Protein AF-A0A7S2W7Q1-F1 (afdb_monomer_lite)

Organism: NCBI:txid49252

Secondary structure (DSSP, 8-state):
-----TT--SS---HHHHHHHHHS-TTSSSTHHHHHHHHHHHHHHHHHHHHHHHHHHHSPTT-EEEEEEEPP-TTT-TTS-----TTHHHHHHHHHT--B-GGG-EEEE-S--TTSS-EEEEEEBPPP--------

Foldseek 3Di:
DPPPPPPPPPPDPPLVNVLVLLVPDPPPPDPPSVVVLVSVQVSQLVVVLVVVLVVLVPAAAQGKDKDFFAADACSVAVQDPGHYHLCCVLVSCVVSVRQWDSVFWDKAWDPDDPRDTTIMIMTTRHHPPPPPPPDD

Radius of gyration: 18.36 Å; chains: 1; bounding box: 56×41×51 Å

pLDDT: mean 80.24, std 18.24, range [33.03, 98.19]

Sequence (136 aa):
DPLDDPLDFGKSVSEDKYNELCTIPEDTVGWYGPELKRTAQRAQEQWFAVWFSELVRITKPGGTIVVEDIARSYCEDTLDYGGVPKDWWFEAKDIYGWDVEEESITIADSSEAAFGTRYHVSMKKSAQQEKEEMLP

Structure (mmCIF, N/CA/C/O backbone):
data_AF-A0A7S2W7Q1-F1
#
_entry.id   AF-A0A7S2W7Q1-F1
#
loop_
_atom_site.group_PDB
_atom_site.id
_atom_site.type_symbol
_atom_site.label_atom_id
_atom_site.label_alt_id
_atom_site.label_comp_id
_atom_site.label_asym_id
_atom_site.label_entity_id
_atom_site.label_seq_id
_atom_site.pdbx_PDB_ins_code
_atom_site.Cartn_x
_atom_site.Cartn_y
_atom_site.Cartn_z
_atom_site.occupancy
_atom_site.B_iso_or_equiv
_atom_site.auth_seq_id
_atom_site.auth_comp_id
_atom_site.auth_asym_id
_atom_site.auth_atom_id
_atom_site.pdbx_PDB_model_num
ATOM 1 N N . ASP A 1 1 ? 1.104 -29.900 -7.584 1.00 35.78 1 ASP A N 1
ATOM 2 C CA . ASP A 1 1 ? 1.370 -29.428 -6.216 1.00 35.78 1 ASP A CA 1
ATOM 3 C C . ASP A 1 1 ? 0.962 -27.961 -6.201 1.00 35.78 1 ASP A C 1
ATOM 5 O O . ASP A 1 1 ? 1.354 -27.287 -7.143 1.00 35.78 1 ASP A O 1
ATOM 9 N N . PRO A 1 2 ? 0.066 -27.470 -5.329 1.00 33.03 2 PRO A N 1
ATOM 10 C CA . PRO A 1 2 ? -0.655 -26.213 -5.571 1.00 33.03 2 PRO A CA 1
ATOM 11 C C . PRO A 1 2 ? 0.159 -24.946 -5.241 1.00 33.03 2 PRO A C 1
ATOM 13 O O . PRO A 1 2 ? -0.412 -23.921 -4.887 1.00 33.03 2 PRO A O 1
ATOM 16 N N . LEU A 1 3 ? 1.482 -25.013 -5.375 1.00 34.84 3 LEU A N 1
ATOM 17 C CA . LEU A 1 3 ? 2.430 -23.919 -5.164 1.00 34.84 3 LEU A CA 1
ATOM 18 C C . LEU A 1 3 ? 3.513 -23.951 -6.260 1.00 34.84 3 LEU A C 1
ATOM 20 O O . LEU A 1 3 ? 4.699 -23.864 -5.962 1.00 34.84 3 LEU A O 1
ATOM 24 N N . ASP A 1 4 ? 3.115 -24.107 -7.528 1.00 40.12 4 ASP A N 1
ATOM 25 C CA . ASP A 1 4 ? 3.956 -23.605 -8.624 1.00 40.12 4 ASP A CA 1
ATOM 26 C C . ASP A 1 4 ? 3.830 -22.080 -8.588 1.00 40.12 4 ASP A C 1
ATOM 28 O O . ASP A 1 4 ? 2.803 -21.514 -8.9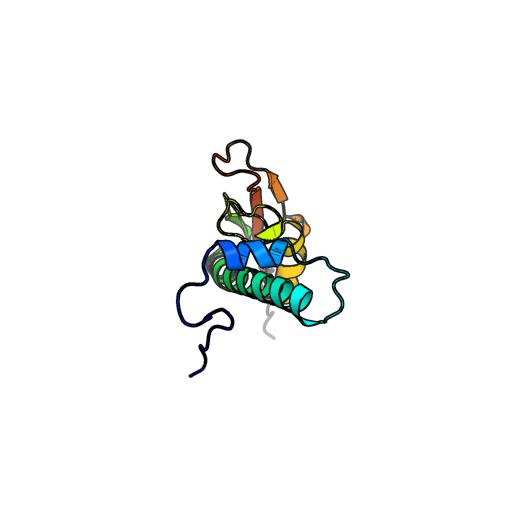74 1.00 40.12 4 ASP A O 1
ATOM 32 N N . ASP A 1 5 ? 4.843 -21.434 -8.016 1.00 47.72 5 ASP A N 1
ATOM 33 C CA . ASP A 1 5 ? 4.957 -19.985 -7.970 1.00 47.72 5 ASP A CA 1
ATOM 34 C C . ASP A 1 5 ? 5.043 -19.463 -9.418 1.00 47.72 5 ASP A C 1
ATOM 36 O O . ASP A 1 5 ? 5.948 -19.860 -10.154 1.00 47.72 5 ASP A O 1
ATOM 40 N N . PRO A 1 6 ? 4.132 -18.587 -9.880 1.00 43.56 6 PRO A N 1
ATOM 41 C CA . PRO A 1 6 ? 4.245 -17.967 -11.200 1.00 43.56 6 PRO A CA 1
ATOM 42 C C . PRO A 1 6 ? 5.510 -17.097 -11.353 1.00 43.56 6 PRO A C 1
ATOM 44 O O . PRO A 1 6 ? 5.806 -16.655 -12.464 1.00 43.56 6 PRO A O 1
ATOM 47 N N . LEU A 1 7 ? 6.251 -16.863 -10.261 1.00 48.69 7 LEU A N 1
ATOM 48 C CA . LEU A 1 7 ? 7.582 -16.263 -10.214 1.00 48.69 7 LEU A CA 1
ATOM 49 C C . LEU A 1 7 ? 8.719 -17.286 -10.023 1.00 48.69 7 LEU A C 1
ATOM 51 O O . LEU A 1 7 ? 9.878 -16.877 -9.912 1.00 48.69 7 LEU A O 1
ATOM 55 N N . ASP A 1 8 ? 8.458 -18.600 -10.027 1.00 54.28 8 ASP A N 1
ATOM 56 C CA . ASP A 1 8 ? 9.524 -19.602 -10.140 1.00 54.28 8 ASP A CA 1
ATOM 57 C C . ASP A 1 8 ? 10.029 -19.641 -11.584 1.00 54.28 8 ASP A C 1
ATOM 59 O O . ASP A 1 8 ? 9.713 -20.503 -12.406 1.00 54.28 8 ASP A O 1
ATOM 63 N N . PHE A 1 9 ? 10.847 -18.647 -11.905 1.00 51.91 9 PHE A N 1
ATOM 64 C CA . PHE A 1 9 ? 11.503 -18.525 -13.196 1.00 51.91 9 PHE A CA 1
ATOM 65 C C . PHE A 1 9 ? 12.607 -19.564 -13.416 1.00 51.91 9 PHE A C 1
ATOM 67 O O . PHE A 1 9 ? 13.261 -19.502 -14.456 1.00 51.91 9 PHE A O 1
ATOM 74 N N . GLY A 1 10 ? 12.828 -20.506 -12.486 1.00 47.44 10 GLY A N 1
ATOM 75 C CA . GLY A 1 10 ? 13.828 -21.555 -12.615 1.00 47.44 10 GLY A CA 1
ATOM 76 C C . GLY A 1 10 ? 15.235 -20.991 -12.834 1.00 47.44 10 GLY A C 1
ATOM 77 O O . GLY A 1 10 ? 15.648 -20.720 -13.959 1.00 47.44 10 GLY A O 1
ATOM 78 N N . LYS A 1 11 ? 16.033 -20.936 -11.761 1.00 48.19 11 LYS A N 1
ATOM 79 C CA . LYS A 1 11 ? 17.322 -20.214 -11.668 1.00 48.19 11 LYS A CA 1
ATOM 80 C C . LYS A 1 11 ? 17.096 -18.709 -11.539 1.00 48.19 11 LYS A C 1
ATOM 82 O O . LYS A 1 11 ? 16.346 -18.122 -12.305 1.00 48.19 11 LYS A O 1
ATOM 87 N N . SER A 1 12 ? 17.783 -18.118 -10.559 1.00 48.97 12 SER A N 1
ATOM 88 C CA . SER A 1 12 ? 17.783 -16.690 -10.225 1.00 48.97 12 SER A CA 1
ATOM 89 C C . SER A 1 12 ? 17.490 -15.803 -11.438 1.00 48.97 12 SER A C 1
ATOM 91 O O . SER A 1 12 ? 18.326 -15.695 -12.344 1.00 48.97 12 SER A O 1
ATOM 93 N N . VAL A 1 13 ? 16.319 -15.168 -11.461 1.00 55.72 13 VAL A N 1
ATOM 94 C CA . VAL A 1 13 ? 16.114 -14.011 -12.332 1.00 55.72 13 VAL A CA 1
ATOM 95 C C . VAL A 1 13 ? 17.172 -13.006 -11.918 1.00 55.72 13 VAL A C 1
ATOM 97 O O . VAL A 1 13 ? 17.240 -12.629 -10.750 1.00 55.72 13 VAL A O 1
ATOM 100 N N . SER A 1 14 ? 18.070 -12.655 -12.833 1.00 62.00 14 SER A N 1
ATOM 101 C CA . SER A 1 14 ? 19.004 -11.572 -12.566 1.00 62.00 14 SER A CA 1
ATOM 102 C C . SER A 1 14 ? 18.199 -10.292 -12.376 1.00 62.00 14 SER A C 1
ATOM 104 O O . SER A 1 14 ? 17.228 -10.069 -13.097 1.00 62.00 14 SER A O 1
ATOM 106 N N . GLU A 1 15 ? 18.612 -9.452 -11.434 1.00 65.81 15 GLU A N 1
ATOM 107 C CA . GLU A 1 15 ? 18.027 -8.126 -11.199 1.00 65.81 15 GLU A CA 1
ATOM 108 C C . GLU A 1 15 ? 17.859 -7.345 -12.515 1.00 65.81 15 GLU A C 1
ATOM 110 O O . GLU A 1 15 ? 16.811 -6.763 -12.763 1.00 65.81 15 GLU A O 1
ATOM 115 N N . ASP A 1 16 ? 18.819 -7.477 -13.438 1.00 71.06 16 ASP A N 1
ATOM 116 C CA . ASP A 1 16 ? 18.761 -6.927 -14.798 1.00 71.06 16 ASP A CA 1
ATOM 117 C C . ASP A 1 16 ? 17.512 -7.347 -15.591 1.00 71.06 16 ASP A C 1
ATOM 119 O O . ASP A 1 16 ? 16.876 -6.513 -16.226 1.00 71.06 16 ASP A O 1
ATOM 123 N N . LYS A 1 17 ? 17.109 -8.623 -15.529 1.00 69.81 17 LYS A N 1
ATOM 124 C CA . LYS A 1 17 ? 15.907 -9.115 -16.225 1.00 69.81 17 LYS A CA 1
ATOM 125 C C . LYS A 1 17 ? 14.622 -8.605 -15.588 1.00 69.81 17 LYS A C 1
ATOM 127 O O . LYS A 1 17 ? 13.606 -8.490 -16.268 1.00 69.81 17 LYS A O 1
ATOM 132 N N . TYR A 1 18 ? 14.651 -8.340 -14.286 1.00 69.81 18 TYR A N 1
ATOM 133 C CA . TYR A 1 18 ? 13.509 -7.780 -13.578 1.00 69.81 18 TYR A CA 1
ATOM 134 C C . TYR A 1 18 ? 13.396 -6.271 -13.856 1.00 69.81 18 TYR A C 1
ATOM 136 O O . TYR A 1 18 ? 12.312 -5.787 -14.168 1.00 69.81 18 TYR A O 1
ATOM 144 N N . ASN A 1 19 ? 14.526 -5.557 -13.910 1.00 79.56 19 ASN A N 1
ATOM 145 C CA . ASN A 1 19 ? 14.624 -4.173 -14.382 1.00 79.56 19 ASN A CA 1
ATOM 146 C C . ASN A 1 19 ? 14.153 -4.007 -15.835 1.00 79.56 19 ASN A C 1
ATOM 148 O O . ASN A 1 19 ? 13.460 -3.038 -16.156 1.00 79.56 19 ASN A O 1
ATOM 152 N N . GLU A 1 20 ? 14.470 -4.964 -16.713 1.00 80.62 20 GLU A N 1
ATOM 153 C CA . GLU A 1 20 ? 1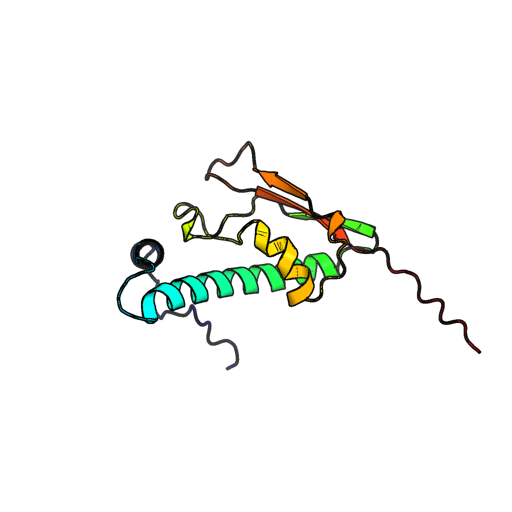4.001 -4.965 -18.102 1.00 80.62 20 GLU A CA 1
ATOM 154 C C . GLU A 1 20 ? 12.468 -4.870 -18.184 1.00 80.62 20 GLU A C 1
ATOM 156 O O . GLU A 1 20 ? 11.968 -4.114 -19.021 1.00 80.62 20 GLU A O 1
ATOM 161 N N . LEU A 1 21 ? 11.718 -5.514 -17.273 1.00 76.81 21 LEU A N 1
ATOM 162 C CA . LEU A 1 21 ? 10.245 -5.446 -17.231 1.00 76.81 21 LEU A CA 1
ATOM 163 C C . LEU A 1 21 ? 9.717 -4.012 -17.114 1.00 76.81 21 LEU A C 1
ATOM 165 O O . LEU A 1 21 ? 8.658 -3.697 -17.658 1.00 76.81 21 LEU A O 1
ATOM 169 N N . CYS A 1 22 ? 10.450 -3.139 -16.425 1.00 82.50 22 CYS A N 1
ATOM 170 C CA . CYS A 1 22 ? 10.054 -1.751 -16.204 1.00 82.50 22 CYS A CA 1
ATOM 171 C C . CYS A 1 22 ? 10.375 -0.835 -17.386 1.00 82.50 22 CYS A C 1
ATOM 173 O O . CYS A 1 22 ? 9.842 0.270 -17.467 1.00 82.50 22 CYS A O 1
ATOM 175 N N . THR A 1 23 ? 11.215 -1.300 -18.312 1.00 82.50 23 THR A N 1
ATOM 176 C CA . THR A 1 23 ? 11.623 -0.548 -19.505 1.00 82.50 23 THR A CA 1
ATOM 177 C C . THR A 1 23 ? 10.848 -0.931 -20.759 1.00 82.50 23 THR A C 1
ATOM 179 O O . THR A 1 23 ? 10.965 -0.222 -21.755 1.00 82.50 23 THR A O 1
ATOM 182 N N . ILE A 1 24 ? 10.053 -2.011 -20.726 1.00 73.88 24 ILE A N 1
ATOM 183 C CA . ILE A 1 24 ? 9.207 -2.416 -21.854 1.00 73.88 24 ILE A CA 1
ATOM 184 C C . ILE A 1 24 ? 8.137 -1.337 -22.086 1.00 73.88 24 ILE A C 1
ATOM 186 O O . ILE A 1 24 ? 7.289 -1.133 -21.212 1.00 73.88 24 ILE A O 1
ATOM 190 N N . PRO A 1 25 ? 8.138 -0.659 -23.249 1.00 69.12 25 PRO A N 1
ATOM 191 C CA . PRO A 1 25 ? 7.119 0.333 -23.568 1.00 69.12 25 PRO A CA 1
ATOM 192 C C . PRO A 1 25 ? 5.706 -0.267 -23.555 1.00 69.12 25 PRO A C 1
ATOM 194 O O . PRO A 1 25 ? 5.494 -1.379 -24.047 1.00 69.12 25 PRO A O 1
ATOM 197 N N . GLU A 1 26 ? 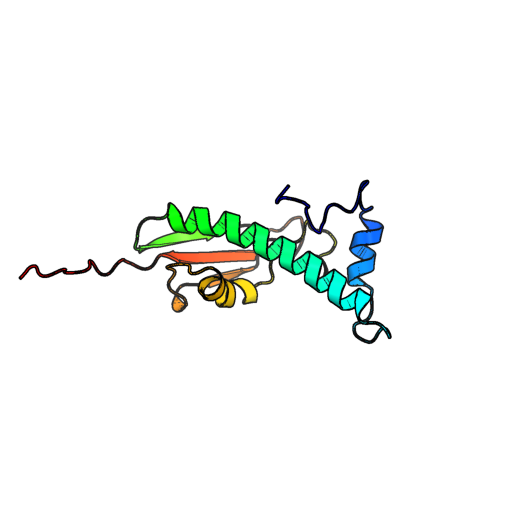4.719 0.473 -23.046 1.00 64.44 26 GLU A N 1
ATOM 198 C CA . GLU A 1 26 ? 3.313 0.029 -23.037 1.00 64.44 26 GLU A CA 1
ATOM 199 C C . GLU A 1 26 ? 2.745 -0.175 -24.453 1.00 64.44 26 GLU A C 1
ATOM 201 O O . GLU A 1 26 ? 1.811 -0.952 -24.643 1.00 64.44 26 GLU A O 1
ATOM 206 N N . ASP A 1 27 ? 3.339 0.484 -25.452 1.00 66.19 27 ASP A N 1
ATOM 207 C CA . ASP A 1 27 ? 2.990 0.418 -26.871 1.00 66.19 27 ASP A CA 1
ATOM 208 C C . ASP A 1 27 ? 3.796 -0.629 -27.660 1.00 66.19 27 ASP A C 1
ATOM 210 O O . ASP A 1 27 ? 3.621 -0.757 -28.877 1.00 66.19 27 ASP A O 1
ATOM 214 N N . THR A 1 28 ? 4.660 -1.407 -26.995 1.00 61.34 28 THR A N 1
ATOM 215 C CA . THR A 1 28 ? 5.407 -2.480 -27.660 1.00 61.34 28 THR A CA 1
ATOM 216 C C . THR A 1 28 ? 4.420 -3.460 -28.282 1.00 61.34 28 THR A C 1
ATOM 218 O O . THR A 1 28 ? 3.531 -3.983 -27.613 1.00 61.34 28 THR A O 1
ATOM 221 N N . VAL A 1 29 ? 4.571 -3.719 -29.582 1.00 47.34 29 VAL A N 1
ATOM 222 C CA . VAL A 1 29 ? 3.690 -4.592 -30.367 1.00 47.34 29 VAL A CA 1
ATOM 223 C C . VAL A 1 29 ? 3.775 -6.033 -29.837 1.00 47.34 29 VAL A C 1
ATOM 225 O O . VAL A 1 29 ? 4.586 -6.834 -30.295 1.00 47.34 29 VAL A O 1
ATOM 228 N N . GLY A 1 30 ? 2.950 -6.362 -28.840 1.00 59.59 30 GLY A N 1
ATOM 229 C CA . GLY A 1 30 ? 2.850 -7.688 -28.232 1.00 59.59 30 GLY A CA 1
ATOM 230 C C . GLY A 1 30 ? 2.223 -7.657 -26.834 1.00 59.59 30 GLY A C 1
ATOM 231 O O . GLY A 1 30 ? 2.617 -6.874 -25.981 1.00 59.59 30 GLY A O 1
ATOM 232 N N . TRP A 1 31 ? 1.278 -8.566 -26.570 1.00 61.12 31 TRP A N 1
ATOM 233 C CA . TRP A 1 31 ? 0.596 -8.705 -25.271 1.00 61.12 31 TRP A CA 1
ATOM 234 C C . TRP A 1 31 ? 1.533 -9.100 -24.115 1.00 61.12 31 TRP A C 1
ATOM 236 O O . TRP A 1 31 ? 1.174 -8.964 -22.954 1.00 61.12 31 TRP A O 1
ATOM 246 N N . TYR A 1 32 ? 2.726 -9.604 -24.431 1.00 68.38 32 TYR A N 1
ATOM 247 C CA . TYR A 1 32 ? 3.598 -10.307 -23.495 1.00 68.38 32 TYR A CA 1
ATOM 248 C C . TYR A 1 32 ? 4.265 -9.392 -22.454 1.00 68.38 32 TYR A C 1
ATOM 250 O O . TYR A 1 32 ? 4.294 -9.726 -21.277 1.00 68.38 32 TYR A O 1
ATOM 258 N N . GLY A 1 33 ? 4.773 -8.225 -22.859 1.00 69.12 33 GLY A N 1
ATOM 259 C CA . GLY A 1 33 ? 5.519 -7.331 -21.964 1.00 69.12 33 GLY A CA 1
ATOM 260 C C . GLY A 1 33 ? 4.666 -6.696 -20.858 1.00 69.12 33 GLY A C 1
ATOM 261 O O . GLY A 1 33 ? 4.948 -6.911 -19.677 1.00 69.12 33 GLY A O 1
ATOM 262 N N . PRO A 1 34 ? 3.585 -5.975 -21.212 1.00 73.06 34 PRO A N 1
ATOM 263 C CA . PRO A 1 34 ? 2.656 -5.416 -20.231 1.00 73.06 34 PRO A CA 1
ATOM 264 C C . PRO A 1 34 ? 2.023 -6.482 -19.325 1.00 73.06 34 PRO A C 1
ATOM 266 O O . PRO A 1 34 ? 1.839 -6.251 -18.130 1.00 73.06 34 PRO A O 1
ATOM 269 N N . GLU A 1 35 ? 1.734 -7.671 -19.865 1.00 80.06 35 GLU A N 1
ATOM 270 C CA . GLU A 1 35 ? 1.158 -8.770 -19.087 1.00 80.06 35 GLU A CA 1
ATOM 271 C C . GLU A 1 35 ? 2.138 -9.327 -18.048 1.00 80.06 35 GLU A C 1
ATOM 273 O O . GLU A 1 35 ? 1.729 -9.613 -16.923 1.00 80.06 35 GLU A O 1
ATOM 278 N N . LEU A 1 36 ? 3.431 -9.431 -18.376 1.00 78.75 36 LEU A N 1
ATOM 279 C CA . LEU A 1 36 ? 4.456 -9.850 -17.418 1.00 78.75 36 LEU A CA 1
ATOM 280 C C . LEU A 1 36 ? 4.617 -8.846 -16.275 1.00 78.75 36 LEU A C 1
ATOM 282 O O . LEU A 1 36 ? 4.595 -9.250 -15.114 1.00 78.75 36 LEU A O 1
ATOM 286 N N . LYS A 1 37 ? 4.710 -7.544 -16.585 1.00 80.75 37 LYS A N 1
ATOM 287 C CA . LYS A 1 37 ? 4.777 -6.480 -15.568 1.00 80.75 37 LYS A CA 1
ATOM 288 C C . LYS A 1 37 ? 3.567 -6.541 -14.633 1.00 80.75 37 LYS A C 1
ATOM 290 O O . LYS A 1 37 ? 3.716 -6.503 -13.414 1.00 80.75 37 LYS A O 1
ATOM 295 N N . ARG A 1 38 ? 2.368 -6.708 -15.201 1.00 83.62 38 ARG A N 1
ATOM 296 C CA . ARG A 1 38 ? 1.126 -6.858 -14.433 1.00 83.62 38 ARG A CA 1
ATOM 297 C C . ARG A 1 38 ? 1.120 -8.125 -13.579 1.00 83.62 38 ARG A C 1
ATOM 299 O O . ARG A 1 38 ? 0.652 -8.087 -12.448 1.00 83.62 38 ARG A O 1
ATOM 306 N N . THR A 1 39 ? 1.615 -9.239 -14.109 1.00 84.50 39 THR A N 1
ATOM 307 C CA . THR A 1 39 ? 1.676 -10.518 -13.387 1.00 84.50 39 THR A CA 1
ATOM 308 C C . THR A 1 39 ? 2.618 -10.426 -12.190 1.00 84.50 39 THR A C 1
ATOM 310 O O . THR A 1 39 ? 2.242 -10.839 -11.097 1.00 84.50 39 THR A O 1
ATOM 313 N N . ALA A 1 40 ? 3.793 -9.818 -12.369 1.00 83.94 40 ALA A N 1
ATOM 314 C CA . ALA A 1 40 ? 4.744 -9.587 -11.288 1.00 83.94 40 ALA A CA 1
ATOM 315 C C . ALA A 1 40 ? 4.156 -8.685 -10.189 1.00 83.94 40 ALA A C 1
ATOM 317 O O . ALA A 1 40 ? 4.184 -9.047 -9.015 1.00 83.94 40 ALA A O 1
ATOM 318 N N . GLN A 1 41 ? 3.535 -7.562 -10.569 1.00 90.00 41 GLN A N 1
ATOM 319 C CA . GLN A 1 41 ? 2.893 -6.663 -9.605 1.00 90.00 41 GLN A CA 1
ATOM 320 C C . GLN A 1 41 ? 1.744 -7.351 -8.848 1.00 90.00 41 GLN A C 1
ATOM 322 O O . GLN A 1 41 ? 1.663 -7.246 -7.629 1.00 90.00 41 GLN A O 1
ATOM 327 N N . ARG A 1 42 ? 0.902 -8.131 -9.538 1.00 90.44 42 ARG A N 1
ATOM 328 C CA . ARG A 1 42 ? -0.178 -8.906 -8.901 1.00 90.44 42 ARG A CA 1
ATOM 329 C C . ARG A 1 42 ? 0.334 -9.933 -7.901 1.00 90.44 42 ARG A C 1
ATOM 331 O O . ARG A 1 42 ? -0.308 -10.150 -6.880 1.00 90.44 42 ARG A O 1
ATOM 338 N N . ALA A 1 43 ? 1.460 -10.582 -8.187 1.00 87.44 43 ALA A N 1
ATOM 339 C CA . ALA A 1 43 ? 2.065 -11.517 -7.246 1.00 87.44 43 ALA A CA 1
ATOM 340 C C . ALA A 1 43 ? 2.515 -10.794 -5.964 1.00 87.44 43 ALA A C 1
ATOM 342 O O . ALA A 1 43 ? 2.237 -11.274 -4.864 1.00 87.44 43 ALA A O 1
ATOM 343 N N . GLN A 1 44 ? 3.110 -9.603 -6.100 1.00 89.56 44 GLN A N 1
ATOM 344 C CA . GLN A 1 44 ? 3.487 -8.761 -4.963 1.00 89.56 44 GLN A CA 1
ATOM 345 C C . GLN A 1 44 ? 2.261 -8.323 -4.148 1.00 89.56 44 GLN A C 1
ATOM 347 O O . GLN A 1 44 ? 2.239 -8.471 -2.927 1.00 89.56 44 GLN A O 1
ATOM 352 N N . GLU A 1 45 ? 1.209 -7.852 -4.821 1.00 93.88 45 GLU A N 1
ATOM 353 C CA . GLU A 1 45 ? -0.066 -7.478 -4.199 1.00 93.88 45 GLU A CA 1
ATOM 354 C C . GLU A 1 45 ? -0.723 -8.649 -3.469 1.00 93.88 45 GLU A C 1
ATOM 356 O O . GLU A 1 45 ? -1.187 -8.488 -2.344 1.00 93.88 45 GLU A O 1
ATOM 361 N N . GLN A 1 46 ? -0.736 -9.840 -4.070 1.00 92.25 46 GLN A N 1
ATOM 362 C CA . GLN A 1 46 ? -1.306 -11.039 -3.460 1.00 92.25 46 GLN A CA 1
ATOM 363 C C . GLN A 1 46 ? -0.530 -11.452 -2.206 1.00 92.25 46 GLN A C 1
ATOM 365 O O . GLN A 1 46 ? -1.134 -11.829 -1.199 1.00 92.25 46 GLN A O 1
ATOM 370 N N . TRP A 1 47 ? 0.802 -11.374 -2.247 1.00 91.62 47 TRP A N 1
ATOM 371 C CA . TRP A 1 47 ? 1.637 -11.646 -1.082 1.00 91.62 47 TRP A CA 1
ATOM 372 C C . TRP A 1 47 ? 1.354 -10.646 0.048 1.00 91.62 47 TRP A C 1
ATOM 374 O O . TRP A 1 47 ? 1.073 -11.059 1.178 1.00 91.62 47 TRP A O 1
ATOM 384 N N . PHE A 1 48 ? 1.330 -9.344 -0.270 1.00 93.50 48 PHE A N 1
ATOM 385 C CA . PHE A 1 48 ? 0.988 -8.285 0.685 1.00 93.50 48 PHE A CA 1
ATOM 386 C C . PHE A 1 48 ? -0.414 -8.479 1.258 1.00 93.50 48 PHE A C 1
ATOM 388 O O . PHE A 1 48 ? -0.610 -8.313 2.461 1.00 93.50 48 PHE A O 1
ATOM 395 N N . ALA A 1 49 ? -1.377 -8.881 0.430 1.00 94.62 49 ALA A N 1
ATOM 396 C CA . ALA A 1 49 ? -2.745 -9.105 0.858 1.00 94.62 49 ALA A CA 1
ATOM 397 C C . ALA A 1 49 ? -2.865 -10.243 1.870 1.00 94.62 49 ALA A C 1
ATOM 399 O O . ALA A 1 49 ? -3.540 -10.089 2.887 1.00 94.62 49 ALA A O 1
ATOM 400 N N . VAL A 1 50 ? -2.207 -11.378 1.621 1.00 92.19 50 VAL A N 1
ATOM 401 C CA . VAL A 1 50 ? -2.215 -12.524 2.545 1.00 92.19 50 VAL A CA 1
ATOM 402 C C . VAL A 1 50 ? -1.603 -12.124 3.882 1.00 92.19 50 VAL A C 1
ATOM 404 O O . VAL A 1 50 ? -2.196 -12.366 4.932 1.00 92.19 50 VAL A O 1
ATOM 407 N N . TRP A 1 51 ? -0.448 -11.462 3.851 1.00 93.88 51 TRP A N 1
ATOM 408 C CA . TRP A 1 51 ? 0.215 -10.990 5.061 1.00 93.88 51 TRP A CA 1
ATOM 409 C C . TRP A 1 51 ? -0.634 -9.965 5.831 1.00 93.88 51 TRP A C 1
ATOM 411 O O . TRP A 1 51 ? -0.831 -10.104 7.040 1.00 93.88 51 TRP A O 1
ATOM 421 N N . PHE A 1 52 ? -1.198 -8.971 5.142 1.00 96.44 52 PHE A N 1
ATOM 422 C CA . PHE A 1 52 ? -2.007 -7.931 5.773 1.00 96.44 52 PHE A CA 1
ATOM 423 C C . PHE A 1 52 ? -3.336 -8.470 6.320 1.00 96.44 52 PHE A C 1
ATOM 425 O O . PHE A 1 52 ? -3.768 -8.062 7.398 1.00 96.44 52 PHE A O 1
ATOM 432 N N . SER A 1 53 ? -3.945 -9.453 5.650 1.00 95.75 53 SER A N 1
ATOM 433 C CA . SER A 1 53 ? -5.151 -10.140 6.137 1.00 95.75 53 SER A CA 1
ATOM 434 C C . SER A 1 53 ? -4.943 -10.748 7.526 1.00 95.75 53 SER A C 1
ATOM 436 O O . SER A 1 53 ? -5.845 -10.714 8.364 1.00 95.75 53 SER A O 1
ATOM 438 N N . GLU A 1 54 ? -3.746 -11.265 7.814 1.00 97.00 54 GLU A N 1
ATOM 439 C CA . GLU A 1 54 ? -3.423 -11.795 9.139 1.00 97.00 54 GLU A CA 1
ATOM 440 C C . GLU A 1 54 ? -3.340 -10.690 10.200 1.00 97.00 54 GLU A C 1
ATOM 442 O O . GLU A 1 54 ? -3.819 -10.889 11.319 1.00 97.00 54 GLU A O 1
ATOM 447 N N . LEU A 1 55 ? -2.814 -9.509 9.850 1.00 97.00 55 LEU A N 1
ATOM 448 C CA . LEU A 1 55 ? -2.821 -8.337 10.736 1.00 97.00 55 LEU A CA 1
ATOM 449 C C . LEU A 1 55 ? -4.248 -7.886 11.044 1.00 97.00 55 LEU A C 1
ATOM 451 O O . LEU A 1 55 ? -4.591 -7.660 12.208 1.00 97.00 55 LEU A O 1
ATOM 455 N N . VAL A 1 56 ? -5.101 -7.818 10.021 1.00 96.56 56 VAL A N 1
ATOM 456 C CA . VAL A 1 56 ? -6.529 -7.528 10.181 1.00 96.56 56 VAL A CA 1
ATOM 457 C C . VAL A 1 56 ? -7.170 -8.556 11.113 1.00 96.56 56 VAL A C 1
ATOM 459 O O . VAL A 1 56 ? -7.800 -8.177 12.102 1.00 96.56 56 VAL A O 1
ATOM 462 N N . ARG A 1 57 ? -6.946 -9.858 10.892 1.00 95.88 57 ARG A N 1
ATOM 463 C CA . ARG A 1 57 ? -7.524 -10.951 11.693 1.00 95.88 57 ARG A CA 1
ATOM 464 C C . ARG A 1 57 ? -7.198 -10.843 13.183 1.00 95.88 57 ARG A C 1
ATOM 466 O O . ARG A 1 57 ? -8.097 -11.011 14.006 1.00 95.88 57 ARG A O 1
ATOM 473 N N . ILE A 1 58 ? -5.939 -10.580 13.539 1.00 96.00 58 ILE A N 1
ATOM 474 C CA . ILE A 1 58 ? -5.503 -10.521 14.948 1.00 96.00 58 ILE A CA 1
ATOM 475 C C . ILE A 1 58 ? -5.842 -9.195 15.635 1.00 96.00 58 ILE A C 1
ATOM 477 O O . ILE A 1 58 ? -5.859 -9.126 16.867 1.00 96.00 58 ILE A O 1
ATOM 481 N N . THR A 1 59 ? -6.112 -8.143 14.862 1.00 97.56 59 THR A N 1
ATOM 482 C CA . THR A 1 59 ? -6.444 -6.831 15.412 1.00 97.56 59 THR A CA 1
ATOM 483 C C . THR A 1 59 ? -7.824 -6.875 16.062 1.00 97.56 59 THR A C 1
ATOM 485 O O . THR A 1 59 ? -8.773 -7.464 15.537 1.00 97.56 59 THR A O 1
ATOM 488 N N . LYS A 1 60 ? -7.945 -6.273 17.249 1.00 96.62 60 LYS A N 1
ATOM 489 C CA . LYS A 1 60 ? -9.230 -6.171 17.952 1.00 96.62 60 LYS A CA 1
ATOM 490 C C . LYS A 1 60 ? -10.174 -5.221 17.202 1.00 96.62 60 LYS A C 1
ATOM 492 O O . LYS A 1 60 ? -9.682 -4.256 16.618 1.00 96.62 60 LYS A O 1
ATOM 497 N N . PRO A 1 61 ? -11.501 -5.435 17.245 1.00 96.62 61 PRO A N 1
ATOM 498 C CA . PRO A 1 61 ? -12.462 -4.478 16.696 1.00 96.62 61 PRO A CA 1
ATOM 499 C C . PRO A 1 61 ? -12.227 -3.058 17.233 1.00 96.62 61 PRO A C 1
ATOM 501 O O . PRO A 1 61 ? -11.959 -2.890 18.425 1.00 96.62 61 PRO A O 1
ATOM 504 N N . GLY A 1 62 ? -12.282 -2.050 16.358 1.00 96.06 62 GLY A N 1
ATOM 505 C CA . GLY A 1 62 ? -11.960 -0.653 16.679 1.00 96.06 62 GLY A CA 1
ATOM 506 C C . GLY A 1 62 ? -10.464 -0.355 16.867 1.00 96.06 62 GLY A C 1
ATOM 507 O O . GLY A 1 62 ? -10.095 0.783 17.163 1.00 96.06 62 GLY A O 1
ATOM 508 N N . GLY A 1 63 ? -9.593 -1.360 16.732 1.00 97.50 63 GLY A N 1
ATOM 509 C CA . GLY A 1 63 ? -8.145 -1.208 16.825 1.00 97.50 63 GLY A CA 1
ATOM 510 C C . GLY A 1 63 ? -7.537 -0.570 15.576 1.00 97.50 63 GLY A C 1
ATOM 511 O O . GLY A 1 63 ? -8.058 -0.714 14.471 1.00 97.50 63 GLY A O 1
ATOM 512 N N . THR A 1 64 ? -6.405 0.109 15.755 1.00 98.00 64 THR A N 1
ATOM 513 C CA . THR A 1 64 ? -5.619 0.678 14.653 1.00 98.00 64 THR A CA 1
ATOM 514 C C . THR A 1 64 ? -4.600 -0.336 14.147 1.00 98.00 64 THR A C 1
ATOM 516 O O . THR A 1 64 ? -3.880 -0.946 14.938 1.00 98.00 64 THR A O 1
ATOM 519 N N . ILE A 1 65 ? -4.509 -0.462 12.828 1.00 98.19 65 ILE A N 1
ATOM 520 C CA . ILE A 1 65 ? -3.478 -1.200 12.105 1.00 98.19 65 ILE A CA 1
ATOM 521 C C . ILE A 1 65 ? -2.564 -0.161 11.464 1.00 98.19 65 ILE A C 1
ATOM 523 O O . ILE A 1 65 ? -3.049 0.759 10.807 1.00 98.19 65 ILE A O 1
ATOM 527 N N . VAL A 1 66 ? -1.256 -0.294 11.669 1.00 97.81 66 VAL A N 1
ATOM 528 C CA . VAL A 1 66 ? -0.241 0.572 11.063 1.00 97.81 66 VAL A CA 1
ATOM 529 C C . VAL A 1 66 ? 0.771 -0.317 10.363 1.00 97.81 66 VAL A C 1
ATOM 531 O O . VAL A 1 66 ? 1.242 -1.292 10.949 1.00 97.81 66 VAL A O 1
ATOM 534 N N . VAL A 1 67 ? 1.091 0.019 9.120 1.00 96.19 67 VAL A N 1
ATOM 535 C CA . VAL A 1 67 ? 2.188 -0.591 8.377 1.00 96.19 67 VAL A CA 1
ATOM 536 C C . VAL A 1 67 ? 3.133 0.512 7.946 1.00 96.19 67 VAL A C 1
ATOM 538 O O . VAL A 1 67 ? 2.728 1.503 7.337 1.00 96.19 67 VAL A O 1
ATOM 541 N N . GLU A 1 68 ? 4.397 0.327 8.293 1.00 93.12 68 GLU A N 1
ATOM 542 C CA . GLU A 1 68 ? 5.457 1.297 8.075 1.00 93.12 68 GLU A CA 1
ATOM 543 C C . GLU A 1 68 ? 6.424 0.811 6.993 1.00 93.12 68 GLU A C 1
ATOM 545 O O . GLU A 1 68 ? 6.532 -0.389 6.746 1.00 93.12 68 GLU A O 1
ATOM 550 N N . ASP A 1 69 ? 7.116 1.757 6.354 1.00 91.56 69 ASP A N 1
ATOM 551 C CA . ASP A 1 69 ? 8.174 1.505 5.370 1.00 91.56 69 ASP A CA 1
ATOM 552 C C . ASP A 1 69 ? 7.760 0.605 4.196 1.00 91.56 69 ASP A C 1
ATOM 554 O O . ASP A 1 69 ? 8.513 -0.266 3.751 1.00 91.56 69 ASP A O 1
ATOM 558 N N . ILE A 1 70 ? 6.568 0.853 3.653 1.00 92.75 70 ILE A N 1
ATOM 559 C CA . ILE A 1 70 ? 6.049 0.157 2.478 1.00 92.75 70 ILE A CA 1
ATOM 560 C C . ILE A 1 70 ? 6.776 0.662 1.233 1.00 92.75 70 ILE A C 1
ATOM 562 O O . ILE A 1 70 ? 6.753 1.858 0.926 1.00 92.75 70 ILE A O 1
ATOM 566 N N . ALA A 1 71 ? 7.402 -0.263 0.506 1.00 91.44 71 ALA A N 1
ATOM 567 C CA . ALA A 1 71 ? 7.946 -0.015 -0.822 1.00 91.44 71 ALA A CA 1
ATOM 568 C C . ALA A 1 71 ? 6.821 0.227 -1.837 1.00 91.44 71 ALA A C 1
ATOM 570 O O . ALA A 1 71 ? 5.757 -0.391 -1.767 1.00 91.44 71 ALA A O 1
ATOM 571 N N . ARG A 1 72 ? 7.068 1.104 -2.810 1.00 90.38 72 ARG A N 1
ATOM 572 C CA . ARG A 1 72 ? 6.170 1.287 -3.959 1.00 90.38 72 ARG A CA 1
ATOM 573 C C . ARG A 1 72 ? 6.253 0.097 -4.907 1.00 90.38 72 ARG A C 1
ATOM 575 O O . ARG A 1 72 ? 7.117 -0.766 -4.758 1.00 90.38 72 ARG A O 1
ATOM 582 N N . SER A 1 73 ? 5.379 0.061 -5.909 1.00 90.19 73 SER A N 1
ATOM 583 C CA . SER A 1 73 ? 5.493 -0.862 -7.044 1.00 90.19 73 SER A CA 1
ATOM 584 C C . SER A 1 73 ? 6.937 -0.904 -7.556 1.00 90.19 73 SER A C 1
ATOM 586 O O . SER A 1 73 ? 7.572 0.141 -7.680 1.00 90.19 73 SER A O 1
ATOM 588 N N . TYR A 1 74 ? 7.458 -2.083 -7.900 1.00 86.81 74 TYR A N 1
ATOM 589 C CA . TYR A 1 74 ? 8.873 -2.216 -8.282 1.00 86.81 74 TYR A CA 1
ATOM 590 C C . TYR A 1 74 ? 9.280 -1.272 -9.427 1.00 86.81 74 TYR A C 1
ATOM 592 O O . TYR A 1 74 ? 10.329 -0.645 -9.387 1.00 86.81 74 TYR A O 1
ATOM 600 N N . CYS A 1 75 ? 8.415 -1.093 -10.427 1.00 86.25 75 CYS A N 1
ATOM 601 C CA . CYS A 1 75 ? 8.706 -0.187 -11.540 1.00 86.25 75 CYS A CA 1
ATOM 602 C C . CYS A 1 75 ? 8.544 1.308 -11.222 1.00 86.25 75 CYS A C 1
ATOM 604 O O . CYS A 1 75 ? 8.861 2.130 -12.079 1.00 86.25 75 CYS A O 1
ATOM 606 N N . GLU A 1 76 ? 8.038 1.671 -10.042 1.00 86.81 76 GLU A N 1
ATOM 607 C CA . GLU A 1 76 ? 8.091 3.048 -9.536 1.00 86.81 76 GLU A CA 1
ATOM 608 C C . GLU A 1 76 ? 9.415 3.332 -8.819 1.00 86.81 76 GLU A C 1
ATOM 610 O O . GLU A 1 76 ? 9.892 4.464 -8.865 1.00 86.81 76 GLU A O 1
ATOM 615 N N . ASP A 1 77 ? 10.009 2.317 -8.185 1.00 84.81 77 ASP A N 1
ATOM 616 C CA . ASP A 1 77 ? 11.287 2.422 -7.484 1.00 84.81 77 ASP A CA 1
ATOM 617 C C . ASP A 1 77 ? 12.102 1.131 -7.645 1.00 84.81 77 ASP A C 1
ATOM 619 O O . ASP A 1 77 ? 12.062 0.220 -6.816 1.00 84.81 77 ASP A O 1
ATOM 623 N N . THR A 1 78 ? 12.847 1.043 -8.749 1.00 84.25 78 THR A N 1
ATOM 624 C CA . THR A 1 78 ? 13.614 -0.160 -9.108 1.00 84.25 78 THR A CA 1
ATOM 625 C C . THR A 1 78 ? 14.834 -0.390 -8.213 1.00 84.25 78 THR A C 1
ATOM 627 O O . THR A 1 78 ? 15.522 -1.395 -8.368 1.00 84.25 78 THR A O 1
ATOM 630 N N . LEU A 1 79 ? 15.139 0.552 -7.313 1.00 82.19 79 LEU A N 1
ATOM 631 C CA . LEU A 1 79 ? 16.208 0.430 -6.320 1.00 82.19 79 LEU A CA 1
ATOM 632 C C . LEU A 1 79 ? 15.722 -0.214 -5.012 1.00 82.19 79 LEU A C 1
ATOM 634 O O . LEU A 1 79 ? 16.535 -0.457 -4.119 1.00 82.19 79 LEU A O 1
ATOM 638 N N . ASP A 1 80 ? 14.421 -0.491 -4.896 1.00 81.88 80 ASP A N 1
ATOM 639 C CA . ASP A 1 80 ? 13.800 -1.142 -3.745 1.00 81.88 80 ASP A CA 1
ATOM 640 C C . ASP A 1 80 ? 13.288 -2.555 -4.104 1.00 81.88 80 ASP A C 1
ATOM 642 O O . ASP A 1 80 ? 13.262 -2.973 -5.260 1.00 81.88 80 ASP A O 1
ATOM 646 N N . TYR A 1 81 ? 12.853 -3.317 -3.101 1.00 78.56 81 TYR A N 1
ATOM 647 C CA . TYR A 1 81 ? 12.373 -4.697 -3.247 1.00 78.56 81 TYR A CA 1
ATOM 648 C C . TYR A 1 81 ? 11.001 -4.816 -3.930 1.00 78.56 81 TYR A C 1
ATOM 650 O O . TYR A 1 81 ? 10.553 -5.926 -4.217 1.00 78.56 81 TYR A O 1
ATOM 658 N N . GLY A 1 82 ? 10.335 -3.688 -4.191 1.00 83.44 82 GLY A N 1
ATOM 659 C CA . GLY A 1 82 ? 8.968 -3.645 -4.693 1.00 83.44 82 GLY A CA 1
ATOM 660 C C . GLY A 1 82 ? 7.921 -3.943 -3.615 1.00 83.44 82 GLY A C 1
ATOM 661 O O . GLY A 1 82 ? 8.116 -4.720 -2.680 1.00 83.44 82 GLY A O 1
ATOM 662 N N . GLY A 1 83 ? 6.766 -3.314 -3.750 1.00 90.88 83 GLY A N 1
ATOM 663 C CA . GLY A 1 83 ? 5.623 -3.475 -2.867 1.00 90.88 83 GLY A CA 1
ATOM 664 C C . GLY A 1 83 ? 4.332 -3.203 -3.615 1.00 90.88 83 GLY A C 1
ATOM 665 O O . GLY A 1 83 ? 4.132 -3.694 -4.727 1.00 90.88 83 GLY A O 1
ATOM 666 N N . VAL A 1 84 ? 3.450 -2.430 -3.003 1.00 94.44 84 VAL A N 1
ATOM 667 C CA . VAL A 1 84 ? 2.132 -2.117 -3.558 1.00 94.44 84 VAL A CA 1
ATOM 668 C C . VAL A 1 84 ? 2.025 -0.615 -3.806 1.00 94.44 84 VAL A C 1
ATOM 670 O O . VAL A 1 84 ? 2.687 0.168 -3.117 1.00 94.44 84 VAL A O 1
ATOM 673 N N . PRO A 1 85 ? 1.247 -0.172 -4.803 1.00 94.00 85 PRO A N 1
ATOM 674 C CA . PRO A 1 85 ? 1.009 1.249 -4.985 1.00 94.00 85 PRO A CA 1
ATOM 675 C C . PRO A 1 85 ? 0.100 1.785 -3.865 1.00 94.00 85 PRO A C 1
ATOM 677 O O . PRO A 1 85 ? -0.525 1.044 -3.105 1.00 94.00 85 PRO A O 1
ATOM 680 N N . LYS A 1 86 ? 0.056 3.109 -3.693 1.00 94.19 86 LYS A N 1
ATOM 681 C CA . LYS A 1 86 ? -0.700 3.731 -2.589 1.00 94.19 86 LYS A CA 1
ATOM 682 C C . LYS A 1 86 ? -2.211 3.535 -2.720 1.00 94.19 86 LYS A C 1
ATOM 684 O O . LYS A 1 86 ? -2.890 3.325 -1.721 1.00 94.19 86 LYS A O 1
ATOM 689 N N . ASP A 1 87 ? -2.728 3.637 -3.934 1.00 94.19 87 ASP A N 1
ATOM 690 C CA . ASP A 1 87 ? -4.147 3.491 -4.257 1.00 94.19 87 ASP A CA 1
ATOM 691 C C . ASP A 1 87 ? -4.661 2.057 -4.068 1.00 94.19 87 ASP A C 1
ATOM 693 O O . ASP A 1 87 ? -5.815 1.880 -3.676 1.00 94.19 87 ASP A O 1
ATOM 697 N N . TRP A 1 88 ? -3.792 1.052 -4.214 1.00 96.12 88 TRP A N 1
ATOM 698 C CA . TRP A 1 88 ? -4.121 -0.355 -3.967 1.00 96.12 88 TRP A CA 1
ATOM 699 C C . TRP A 1 88 ? -4.809 -0.593 -2.619 1.00 96.12 88 TRP A C 1
ATOM 701 O O . TRP A 1 88 ? -5.731 -1.396 -2.549 1.00 96.12 88 TRP A O 1
ATOM 711 N N . TRP A 1 89 ? -4.432 0.128 -1.557 1.00 96.62 89 TRP A N 1
ATOM 712 C CA . TRP A 1 89 ? -5.024 -0.044 -0.222 1.00 96.62 89 TRP A CA 1
ATOM 713 C C . TRP A 1 89 ? -6.541 0.183 -0.183 1.00 96.62 89 TRP A C 1
ATOM 715 O O . TRP A 1 89 ? -7.235 -0.485 0.585 1.00 96.62 89 TRP A O 1
ATOM 725 N N . PHE A 1 90 ? -7.055 1.098 -1.008 1.00 94.81 90 PHE A N 1
ATOM 726 C CA . PHE A 1 90 ? -8.483 1.412 -1.054 1.00 94.81 90 PHE A CA 1
ATOM 727 C C . PHE A 1 90 ? -9.282 0.315 -1.762 1.00 94.81 90 PHE A C 1
ATOM 729 O O . PHE A 1 90 ? -10.384 -0.009 -1.331 1.00 94.81 90 PHE A O 1
ATOM 736 N N . GLU A 1 91 ? -8.713 -0.300 -2.801 1.00 94.69 91 GLU A N 1
ATOM 737 C CA . GLU A 1 91 ? -9.350 -1.397 -3.540 1.00 94.69 91 GLU A CA 1
ATOM 738 C C . GLU A 1 91 ? -9.184 -2.746 -2.825 1.00 94.69 91 GLU A C 1
ATOM 740 O O . GLU A 1 91 ? -10.096 -3.577 -2.795 1.00 94.69 91 GLU A O 1
ATOM 745 N N . ALA A 1 92 ? -8.021 -2.963 -2.206 1.00 94.75 92 ALA A N 1
ATOM 746 C CA . ALA A 1 92 ? -7.643 -4.218 -1.573 1.00 94.75 92 ALA A CA 1
ATOM 747 C C . ALA A 1 92 ? -8.618 -4.634 -0.467 1.00 94.75 92 ALA A C 1
ATOM 749 O O . ALA A 1 92 ? -8.928 -5.821 -0.358 1.00 94.75 92 ALA A O 1
ATOM 750 N N . LYS A 1 93 ? -9.166 -3.687 0.309 1.00 93.44 93 LYS A N 1
ATOM 751 C CA . LYS A 1 93 ? -10.140 -4.030 1.358 1.00 93.44 93 LYS A CA 1
ATOM 752 C C . LYS A 1 93 ? -11.346 -4.790 0.797 1.00 93.44 93 LYS A C 1
ATOM 754 O O . LYS A 1 93 ? -11.803 -5.739 1.426 1.00 93.44 93 LYS A O 1
ATOM 759 N N . ASP A 1 94 ? -11.830 -4.404 -0.384 1.00 94.00 94 ASP A N 1
ATOM 760 C CA . ASP A 1 94 ? -13.031 -4.984 -0.984 1.00 94.00 94 ASP A CA 1
ATOM 761 C C . ASP A 1 94 ? -12.692 -6.294 -1.689 1.00 94.00 94 ASP A C 1
ATOM 763 O O . ASP A 1 94 ? -13.435 -7.269 -1.587 1.00 94.00 94 ASP A O 1
ATOM 767 N N . ILE A 1 95 ? -11.534 -6.339 -2.353 1.00 94.94 95 ILE A N 1
ATOM 768 C CA . ILE A 1 95 ? -11.032 -7.535 -3.037 1.00 94.94 95 ILE A CA 1
ATOM 769 C C . ILE A 1 95 ? -10.772 -8.673 -2.039 1.00 94.94 95 ILE A C 1
ATOM 771 O O . ILE A 1 95 ? -11.123 -9.822 -2.311 1.00 94.94 95 ILE A O 1
ATOM 775 N N . TYR A 1 96 ? -10.176 -8.361 -0.886 1.00 94.12 96 TYR A N 1
ATOM 776 C CA . TYR A 1 96 ? -9.754 -9.348 0.113 1.00 94.12 96 TYR A CA 1
ATOM 777 C C . TYR A 1 96 ? -10.696 -9.448 1.323 1.00 94.12 96 TYR A C 1
ATOM 779 O O . TYR A 1 96 ? -10.462 -10.264 2.215 1.00 94.12 96 TYR A O 1
ATOM 787 N N . GLY A 1 97 ? -11.782 -8.668 1.345 1.00 94.81 97 GLY A N 1
ATOM 788 C CA . GLY A 1 97 ? -12.836 -8.748 2.359 1.00 94.81 97 GLY A CA 1
ATOM 789 C C . GLY A 1 97 ? -12.387 -8.336 3.762 1.00 94.81 97 GLY A C 1
ATOM 790 O O . GLY A 1 97 ? -12.789 -8.965 4.742 1.00 94.81 97 GLY A O 1
ATOM 791 N N . TRP A 1 98 ? -11.533 -7.317 3.871 1.00 95.75 98 TRP A N 1
ATOM 792 C CA . TRP A 1 98 ? -11.061 -6.812 5.161 1.00 95.75 98 TRP A CA 1
ATOM 793 C C . TRP A 1 98 ? -12.136 -5.988 5.863 1.00 95.75 98 TRP A C 1
ATOM 795 O O . TRP A 1 98 ? -12.733 -5.089 5.276 1.00 95.75 98 TRP A O 1
ATOM 805 N N . ASP A 1 99 ? -12.340 -6.249 7.154 1.00 95.69 99 ASP A N 1
ATOM 806 C CA . ASP A 1 99 ? -13.239 -5.484 8.015 1.00 95.69 99 ASP A CA 1
ATOM 807 C C . ASP A 1 99 ? -12.557 -4.205 8.525 1.00 95.69 99 ASP A C 1
ATOM 809 O O . ASP A 1 99 ? -12.304 -4.039 9.717 1.00 95.69 99 ASP A O 1
ATOM 813 N N . VAL A 1 100 ? -12.225 -3.301 7.601 1.00 95.88 100 VAL A N 1
ATOM 814 C CA . VAL A 1 100 ? -11.585 -2.005 7.876 1.00 95.88 100 VAL A CA 1
ATOM 815 C C . VAL A 1 100 ? -12.469 -0.839 7.434 1.00 95.88 100 VAL A C 1
ATOM 817 O O . VAL A 1 100 ? -13.191 -0.923 6.444 1.00 95.88 100 VAL A O 1
ATOM 820 N N . GLU A 1 101 ? -12.415 0.263 8.179 1.00 95.81 101 GLU A N 1
ATOM 821 C CA . GLU A 1 101 ? -13.139 1.505 7.879 1.00 95.81 101 GLU A CA 1
ATOM 822 C C . GLU A 1 101 ? -12.417 2.260 6.752 1.00 95.81 101 GLU A C 1
ATOM 824 O O . GLU A 1 101 ? -11.289 2.720 6.938 1.00 95.81 101 GLU A O 1
ATOM 829 N N . GLU A 1 102 ? -13.040 2.397 5.581 1.00 94.06 102 GLU A N 1
ATOM 830 C CA . GLU A 1 102 ? -12.425 3.015 4.393 1.00 94.06 102 GLU A CA 1
ATOM 831 C C . GLU A 1 102 ? -11.974 4.454 4.657 1.00 94.06 102 GLU A C 1
ATOM 833 O O . GLU A 1 102 ? -10.852 4.848 4.347 1.00 94.06 102 GLU A O 1
ATOM 838 N N . GLU A 1 103 ? -12.834 5.224 5.315 1.00 95.75 103 GLU A N 1
ATOM 839 C CA . GLU A 1 103 ? -12.614 6.612 5.702 1.00 95.75 103 GLU A CA 1
ATOM 840 C C . GLU A 1 103 ? -11.472 6.796 6.710 1.00 95.75 103 GLU A C 1
ATOM 842 O O . GLU A 1 103 ? -11.015 7.918 6.934 1.00 95.75 103 GLU A O 1
ATOM 847 N N . SER A 1 104 ? -11.012 5.706 7.331 1.00 96.81 104 SER A N 1
ATOM 848 C CA . SER A 1 104 ? -9.897 5.718 8.276 1.00 96.81 104 SER A CA 1
ATOM 849 C C . SER A 1 104 ? -8.538 5.486 7.616 1.00 96.81 104 SER A C 1
ATOM 851 O O . SER A 1 104 ? -7.518 5.647 8.288 1.00 96.81 104 SER A O 1
ATOM 853 N N . ILE A 1 105 ? -8.508 5.099 6.333 1.00 97.19 105 ILE A N 1
ATOM 854 C CA . ILE A 1 105 ? -7.266 4.832 5.608 1.00 97.19 105 ILE A CA 1
ATOM 855 C C . ILE A 1 105 ? -6.525 6.154 5.403 1.00 97.19 105 ILE A C 1
ATOM 857 O O . ILE A 1 105 ? -6.961 7.042 4.670 1.00 97.19 105 ILE A O 1
ATOM 861 N N . THR A 1 106 ? -5.361 6.275 6.033 1.00 97.25 106 THR A N 1
ATOM 862 C CA . THR A 1 106 ? -4.463 7.419 5.878 1.00 97.25 106 THR A CA 1
ATOM 86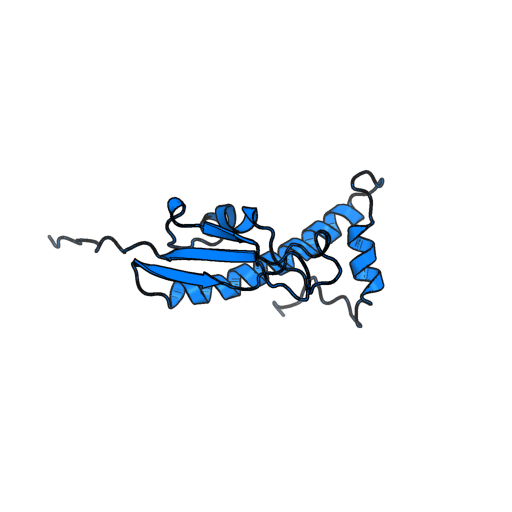3 C C . THR A 1 106 ? -3.105 6.951 5.389 1.00 97.25 106 THR A C 1
ATOM 865 O O . THR A 1 106 ? -2.521 6.032 5.963 1.00 97.25 106 THR A O 1
ATOM 868 N N . ILE A 1 107 ? -2.585 7.621 4.363 1.00 96.44 107 ILE A N 1
ATOM 869 C CA . ILE A 1 107 ? -1.292 7.316 3.751 1.00 96.44 107 ILE A CA 1
ATOM 870 C C . ILE A 1 107 ? -0.371 8.523 3.902 1.00 96.44 107 ILE A C 1
ATOM 872 O O . ILE A 1 107 ? -0.742 9.637 3.532 1.00 96.44 107 ILE A O 1
ATOM 876 N N . ALA A 1 108 ? 0.836 8.296 4.414 1.00 93.38 108 ALA A N 1
ATOM 877 C CA . ALA A 1 108 ? 1.856 9.325 4.584 1.00 93.38 108 ALA A CA 1
ATOM 878 C C . ALA A 1 108 ? 3.168 8.883 3.931 1.00 93.38 108 ALA A C 1
ATOM 880 O O . ALA A 1 108 ? 3.601 7.751 4.127 1.00 93.38 108 ALA A O 1
ATOM 881 N N . ASP A 1 109 ? 3.805 9.762 3.157 1.00 91.19 109 ASP A N 1
ATOM 882 C CA . ASP A 1 109 ? 5.160 9.505 2.658 1.00 91.19 109 ASP A CA 1
ATOM 883 C C . ASP A 1 109 ? 6.155 9.437 3.823 1.00 91.19 109 ASP A C 1
ATOM 885 O O . ASP A 1 109 ? 6.073 10.229 4.765 1.00 91.19 109 ASP A O 1
ATOM 889 N N . SER A 1 110 ? 7.100 8.499 3.748 1.00 85.19 110 SER A N 1
ATOM 890 C CA . SER A 1 110 ? 8.191 8.404 4.715 1.00 85.19 110 SER A CA 1
ATOM 891 C C . SER A 1 110 ? 9.148 9.574 4.508 1.00 85.19 110 SER A C 1
ATOM 893 O O . SER A 1 110 ? 9.680 9.778 3.415 1.00 85.19 110 SER A O 1
ATOM 895 N N . SER A 1 111 ? 9.383 10.357 5.561 1.00 68.50 111 SER A N 1
ATOM 896 C CA . SER A 1 111 ? 10.331 11.476 5.528 1.00 68.50 111 SER A CA 1
ATOM 897 C C . SER A 1 111 ? 11.794 11.044 5.664 1.00 68.50 111 SER A C 1
ATOM 899 O O . SER A 1 111 ? 12.680 11.878 5.491 1.00 68.50 111 SER A O 1
ATOM 901 N N . GLU A 1 112 ? 12.058 9.773 5.994 1.00 62.38 112 GLU A N 1
ATOM 902 C CA . GLU A 1 112 ? 13.387 9.284 6.400 1.00 62.38 112 GLU A CA 1
ATOM 903 C C . GLU A 1 112 ? 13.955 8.164 5.523 1.00 62.38 112 GLU A C 1
ATOM 905 O O . GLU A 1 112 ? 14.988 7.583 5.856 1.00 62.38 112 GLU A O 1
ATOM 910 N N . ALA A 1 113 ? 13.322 7.834 4.400 1.00 56.53 113 ALA A N 1
ATOM 911 C CA . ALA A 1 113 ? 13.693 6.631 3.678 1.00 56.53 113 ALA A CA 1
ATOM 912 C C . ALA A 1 113 ? 15.105 6.725 3.066 1.00 56.53 113 ALA A C 1
ATOM 914 O O . ALA A 1 113 ? 15.323 7.298 1.997 1.00 56.53 113 ALA A O 1
ATOM 915 N N . ALA A 1 114 ? 16.066 6.073 3.728 1.00 55.66 114 ALA A N 1
ATOM 916 C CA . ALA A 1 114 ? 17.422 5.828 3.234 1.00 55.66 114 ALA A CA 1
ATOM 917 C C . ALA A 1 114 ? 17.446 5.083 1.878 1.00 55.66 114 ALA A C 1
ATOM 919 O O . ALA A 1 114 ? 18.495 5.015 1.241 1.00 55.66 114 ALA A O 1
ATOM 920 N N . PHE A 1 115 ? 16.293 4.562 1.439 1.00 54.19 115 PHE A N 1
ATOM 921 C CA . PHE A 1 115 ? 16.077 3.797 0.211 1.00 54.19 115 PHE A CA 1
ATOM 922 C C . PHE A 1 115 ? 15.002 4.393 -0.713 1.00 54.19 115 PHE A C 1
ATOM 924 O O . PHE A 1 115 ? 14.413 3.669 -1.500 1.00 54.19 115 PHE A O 1
ATOM 931 N N . GLY A 1 116 ? 14.745 5.705 -0.658 1.00 60.81 116 GLY A N 1
ATOM 932 C CA . GLY A 1 116 ? 13.771 6.317 -1.568 1.00 60.81 116 GLY A CA 1
ATOM 933 C C . GLY A 1 116 ? 12.319 6.062 -1.161 1.00 60.81 116 GLY A C 1
ATOM 934 O O . GLY A 1 116 ? 12.042 5.592 -0.071 1.00 60.81 116 GLY A O 1
ATOM 935 N N . THR A 1 117 ? 11.397 6.498 -2.013 1.00 79.62 117 THR A N 1
ATOM 936 C CA . THR A 1 117 ? 10.019 6.997 -1.787 1.00 79.62 117 THR A CA 1
ATOM 937 C C . THR A 1 117 ? 8.979 6.090 -1.084 1.00 79.62 117 THR A C 1
ATOM 939 O O . THR A 1 117 ? 7.806 6.065 -1.473 1.00 79.62 117 THR A O 1
ATOM 942 N N . ARG A 1 118 ? 9.362 5.371 -0.028 1.00 91.00 118 ARG A N 1
ATOM 943 C CA . ARG A 1 118 ? 8.479 4.547 0.803 1.00 91.00 118 ARG A CA 1
ATOM 944 C C . ARG A 1 118 ? 7.395 5.362 1.497 1.00 91.00 118 ARG A C 1
ATOM 946 O O . ARG A 1 118 ? 7.483 6.584 1.633 1.00 91.00 118 ARG A O 1
ATOM 953 N N . TYR A 1 119 ? 6.369 4.669 1.966 1.00 93.75 119 TYR A N 1
ATOM 954 C CA . TYR A 1 119 ? 5.242 5.281 2.657 1.00 93.75 119 TYR A CA 1
ATOM 955 C C . TYR A 1 119 ? 4.734 4.414 3.809 1.00 93.75 119 TYR A C 1
ATOM 957 O O . TYR A 1 119 ? 5.078 3.243 3.944 1.00 93.75 119 TYR A O 1
ATOM 965 N N . HIS A 1 120 ? 3.899 5.016 4.642 1.00 94.62 120 HIS A N 1
ATOM 966 C CA . HIS A 1 120 ? 3.210 4.373 5.748 1.00 94.62 120 HIS A CA 1
ATOM 967 C C . HIS A 1 120 ? 1.711 4.400 5.463 1.00 94.62 120 HIS A C 1
ATOM 969 O O . HIS A 1 120 ? 1.200 5.367 4.885 1.00 94.62 120 HIS A O 1
ATOM 975 N N . VAL A 1 121 ? 1.001 3.365 5.896 1.00 96.88 121 VAL A N 1
ATOM 976 C CA . VAL A 1 121 ? -0.462 3.344 5.911 1.00 96.88 121 VAL A CA 1
ATOM 977 C C . VAL A 1 121 ? -0.940 3.064 7.325 1.00 96.88 121 VAL A C 1
ATOM 979 O O . VAL A 1 121 ? -0.376 2.234 8.040 1.00 96.88 121 VAL A O 1
ATOM 982 N N . SER A 1 122 ? -2.009 3.735 7.725 1.00 97.81 122 SER A N 1
ATOM 983 C CA . SER A 1 122 ? -2.778 3.335 8.894 1.00 97.81 122 SER A CA 1
ATOM 984 C C . 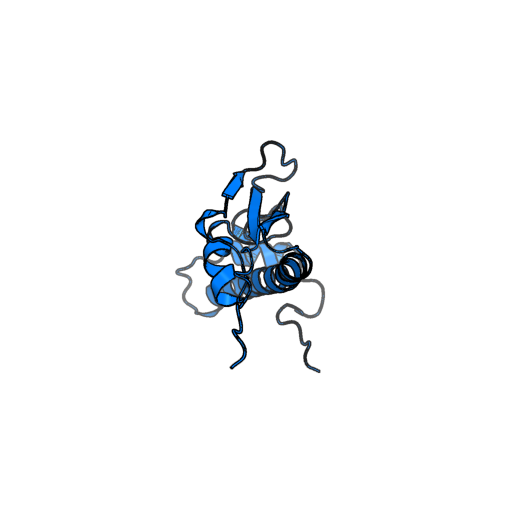SER A 1 122 ? -4.258 3.291 8.581 1.00 97.81 122 SER A C 1
ATOM 986 O O . SER A 1 122 ? -4.744 4.072 7.770 1.00 97.81 122 SER A O 1
ATOM 988 N N . MET A 1 123 ? -4.961 2.378 9.238 1.00 97.69 123 MET A N 1
ATOM 989 C CA . MET A 1 123 ? -6.406 2.214 9.127 1.00 97.69 123 MET A CA 1
ATOM 990 C C . MET A 1 123 ? -6.970 1.634 10.420 1.00 97.69 123 MET A C 1
ATOM 992 O O . MET A 1 123 ? -6.240 1.097 11.256 1.00 97.69 123 MET A O 1
ATOM 996 N N . LYS A 1 124 ? -8.280 1.738 10.597 1.00 97.75 124 LYS A N 1
ATOM 997 C CA . LYS A 1 124 ? -9.009 1.163 11.719 1.00 97.75 124 LYS A CA 1
ATOM 9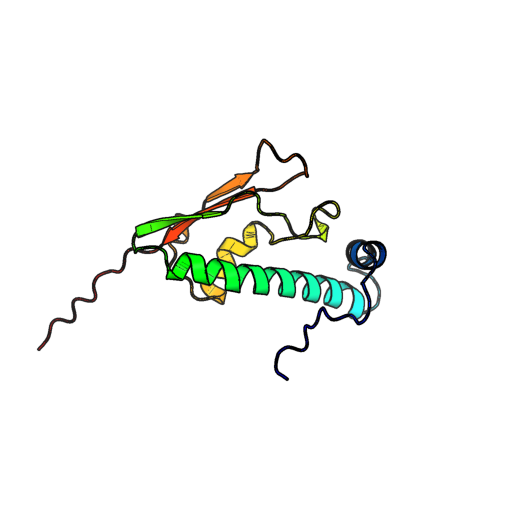98 C C . LYS A 1 124 ? -9.759 -0.077 11.283 1.00 97.75 124 LYS A C 1
ATOM 1000 O O . LYS A 1 124 ? -10.444 -0.075 10.264 1.00 97.75 124 LYS A O 1
ATOM 1005 N N . LYS A 1 125 ? -9.667 -1.117 12.105 1.00 97.06 125 LYS A N 1
ATOM 1006 C CA . LYS A 1 125 ? -10.567 -2.259 12.019 1.00 97.06 125 LYS A CA 1
ATOM 1007 C C . LYS A 1 125 ? -11.956 -1.818 12.456 1.00 97.06 125 LYS A C 1
ATOM 1009 O O . LYS A 1 125 ? -12.085 -1.229 13.531 1.00 97.06 125 LYS A O 1
ATOM 1014 N N . SER A 1 126 ? -12.975 -2.143 11.670 1.00 95.69 126 SER A N 1
ATOM 1015 C CA . SER A 1 126 ? -14.361 -1.833 11.995 1.00 95.69 126 SER A CA 1
ATOM 1016 C C . SER A 1 126 ? -14.693 -2.325 13.401 1.00 95.69 126 SER A C 1
ATOM 1018 O O . SER A 1 126 ? -14.383 -3.459 13.788 1.00 95.69 126 SER A O 1
ATOM 1020 N N . ALA A 1 127 ? -15.319 -1.470 14.205 1.00 87.81 127 ALA A N 1
ATOM 1021 C CA . ALA A 1 127 ? -15.965 -1.946 15.417 1.00 87.81 127 ALA A CA 1
ATOM 1022 C C . ALA A 1 127 ? -17.074 -2.918 14.986 1.00 87.81 127 ALA A C 1
ATOM 1024 O O . ALA A 1 127 ? -17.958 -2.539 14.219 1.00 87.81 127 ALA A O 1
ATOM 1025 N N . GLN A 1 128 ? -17.038 -4.175 15.439 1.00 70.81 128 GLN A N 1
ATOM 1026 C CA . GLN A 1 128 ? -18.208 -5.037 15.302 1.00 70.81 128 GLN A CA 1
ATOM 1027 C C . GLN A 1 128 ? -19.380 -4.283 15.938 1.00 70.81 128 GLN A C 1
ATOM 1029 O O . GLN A 1 128 ? -19.349 -4.008 17.137 1.00 70.81 128 GLN A O 1
ATOM 1034 N N . GLN A 1 129 ? -20.412 -3.952 15.157 1.00 57.16 129 GLN A N 1
ATOM 1035 C CA . GLN A 1 129 ? -21.737 -3.870 15.753 1.00 57.16 129 GLN A CA 1
ATOM 1036 C C . GLN A 1 129 ? -21.971 -5.263 16.319 1.00 57.16 129 GLN A C 1
ATOM 1038 O O . GLN A 1 129 ? -21.999 -6.237 15.561 1.00 57.16 129 GLN A O 1
ATOM 1043 N N . GLU A 1 130 ? -22.027 -5.377 17.645 1.00 52.50 130 GLU A N 1
ATOM 1044 C CA . GLU A 1 130 ? -22.550 -6.574 18.282 1.00 52.50 130 GLU A CA 1
ATOM 1045 C C . GLU A 1 130 ? -23.839 -6.910 17.534 1.00 52.50 130 GLU A C 1
ATOM 1047 O O . GLU A 1 130 ? -24.774 -6.108 17.492 1.00 52.50 130 GLU A O 1
ATOM 1052 N N . LYS A 1 131 ? -23.863 -8.058 16.851 1.00 48.41 131 LYS A N 1
ATOM 1053 C CA . LYS A 1 131 ? -25.128 -8.645 16.443 1.00 48.41 131 LYS A CA 1
ATOM 1054 C C . LYS A 1 131 ? -25.886 -8.865 17.745 1.00 48.41 131 LYS A C 1
ATOM 1056 O O . LYS A 1 131 ? -25.664 -9.863 18.425 1.00 48.41 131 LYS A O 1
ATOM 1061 N N . GLU A 1 132 ? -26.768 -7.932 18.085 1.00 48.81 132 GLU A N 1
ATOM 1062 C CA . GLU A 1 132 ? -27.975 -8.221 18.841 1.00 48.81 132 GLU A CA 1
ATOM 1063 C C . GLU A 1 132 ? -28.761 -9.254 18.018 1.00 48.81 132 GLU A C 1
ATOM 1065 O O . GLU A 1 132 ? -29.727 -8.945 17.324 1.00 48.81 132 GLU A O 1
ATOM 1070 N N . GLU A 1 133 ? -28.336 -10.518 18.065 1.00 49.62 133 GLU A N 1
ATOM 1071 C CA . GLU A 1 133 ? -29.270 -11.627 17.952 1.00 49.62 133 GLU A CA 1
ATOM 1072 C C . GLU A 1 133 ? -30.147 -11.551 19.203 1.00 49.62 133 GLU A C 1
ATOM 1074 O O . GLU A 1 133 ? -29.904 -12.199 20.222 1.00 49.62 133 GLU A O 1
ATOM 1079 N N . MET A 1 134 ? -31.165 -10.688 19.133 1.00 46.47 134 MET A N 1
ATOM 1080 C CA . MET A 1 134 ? -32.368 -10.845 19.930 1.00 46.47 134 MET A CA 1
ATOM 1081 C C . MET A 1 134 ? -32.929 -12.224 19.595 1.00 46.47 134 MET A C 1
ATOM 1083 O O . MET A 1 134 ? -33.568 -12.428 18.562 1.00 46.47 134 MET A O 1
ATOM 1087 N N . LEU A 1 135 ? -32.623 -13.174 20.474 1.00 48.97 135 LEU A N 1
ATOM 1088 C CA . LEU A 1 135 ? -33.371 -14.407 20.662 1.00 48.97 135 LEU A CA 1
ATOM 1089 C C . LEU A 1 135 ? -34.878 -14.093 20.646 1.00 48.97 135 LEU A C 1
ATOM 1091 O O . LEU A 1 135 ? -35.316 -13.262 21.449 1.00 48.97 135 LEU A O 1
ATOM 1095 N N . PRO A 1 136 ? -35.681 -14.744 19.792 1.00 56.22 136 PRO A N 1
ATOM 1096 C CA . PRO A 1 136 ? -37.040 -15.088 20.170 1.00 56.22 136 PRO A CA 1
ATOM 1097 C C . PRO A 1 136 ? -37.049 -16.227 21.200 1.00 56.22 136 PRO A C 1
ATOM 1099 O O . PRO A 1 136 ? -36.228 -17.166 21.072 1.00 56.22 136 PRO A O 1
#